Protein AF-A0A9N9R0J2-F1 (afdb_monomer_lite)

Organism: NCBI:txid40085

Sequence (162 aa):
MFSALSKFELSKWSQSVDTNTRREMLNSLTAAAQRWGFAPTEEYLLLVELLGVQMSTVCHATELCVLASMCARACVSATLPPAVLRHIVRAAEKCAAEVPFDQLGHLLRELGIIWWEARTKATESDIERYDAYAPHTAGLLLTLHRAFVEAAFSLSYTPEKG

Secondary structure (DSSP, 8-state):
------HHHHHHHHHHS-HHHHHHHHHHHHHHHHTT-SS--HHHHHHHHHHHHHHHHH--HHHHHHHHHHHHHHHHTT-S-HHHHHHHHHHHHHHGGGS-HHHHHHHHHHHHHHHHHHHHT--HHHHHHHHHHHHHHHHHHHHHHHHHHHHHHHHHT-----

Structure (mmCIF, N/CA/C/O backbone):
data_AF-A0A9N9R0J2-F1
#
_entry.id   AF-A0A9N9R0J2-F1
#
loop_
_atom_site.group_PDB
_atom_site.id
_atom_site.type_symbol
_atom_site.label_atom_id
_atom_site.label_alt_id
_atom_site.label_comp_id
_atom_site.label_asym_id
_atom_site.label_entity_id
_atom_site.label_seq_id
_atom_site.pdbx_PDB_ins_code
_atom_site.Cartn_x
_atom_site.Cartn_y
_atom_site.Cartn_z
_atom_site.occupancy
_atom_site.B_iso_or_equiv
_atom_site.auth_seq_id
_atom_site.auth_comp_id
_atom_site.auth_asym_id
_atom_site.auth_atom_id
_atom_site.pdbx_PDB_model_num
ATOM 1 N N . MET A 1 1 ? 20.126 16.297 3.169 1.00 32.03 1 MET A N 1
ATOM 2 C CA . MET A 1 1 ? 20.512 15.532 4.371 1.00 32.03 1 MET A CA 1
ATOM 3 C C . MET A 1 1 ? 19.227 14.957 4.959 1.00 32.03 1 MET A C 1
ATOM 5 O O . MET A 1 1 ? 18.455 15.709 5.533 1.00 32.03 1 MET A O 1
ATOM 9 N N . PHE A 1 2 ? 18.914 13.684 4.689 1.00 41.72 2 PHE A N 1
ATOM 10 C CA . PHE A 1 2 ? 17.758 13.010 5.296 1.00 41.72 2 PHE A CA 1
ATOM 11 C C . PHE A 1 2 ? 18.168 12.590 6.710 1.00 41.72 2 PHE A C 1
ATOM 13 O O . PHE A 1 2 ? 18.917 11.631 6.871 1.00 41.72 2 PHE A O 1
ATOM 20 N N . SER A 1 3 ? 17.734 13.336 7.726 1.00 45.69 3 SER A N 1
ATOM 21 C CA . SER A 1 3 ? 17.770 12.842 9.102 1.00 45.69 3 SER A CA 1
ATOM 22 C C . SER A 1 3 ? 16.664 11.798 9.211 1.00 45.69 3 SER A C 1
ATOM 24 O O . SER A 1 3 ? 15.483 12.142 9.271 1.00 45.69 3 SER A O 1
ATOM 26 N N . ALA A 1 4 ? 17.023 10.519 9.104 1.00 56.56 4 ALA A N 1
ATOM 27 C CA . ALA A 1 4 ? 16.079 9.447 9.363 1.00 56.56 4 ALA A CA 1
ATOM 28 C C . ALA A 1 4 ? 15.783 9.472 10.863 1.00 56.56 4 ALA A C 1
ATOM 30 O O . ALA A 1 4 ? 16.572 8.958 11.653 1.00 56.56 4 ALA A O 1
ATOM 31 N N . LEU A 1 5 ? 14.659 10.086 11.247 1.00 61.81 5 LEU A N 1
ATOM 32 C CA . LEU A 1 5 ? 14.078 9.845 12.562 1.00 61.81 5 LEU A CA 1
ATOM 33 C C . LEU A 1 5 ? 14.060 8.333 12.761 1.00 61.81 5 LEU A C 1
ATOM 35 O O . LEU A 1 5 ? 13.599 7.584 11.886 1.00 61.81 5 LEU A O 1
ATOM 39 N N . SER A 1 6 ? 14.609 7.883 13.883 1.00 77.56 6 SER A N 1
ATOM 40 C CA . SER A 1 6 ? 14.563 6.471 14.232 1.00 77.56 6 SER A CA 1
ATOM 41 C C . SER A 1 6 ? 13.104 6.003 14.199 1.00 77.56 6 SER A C 1
ATOM 43 O O . SER A 1 6 ? 12.179 6.782 14.443 1.00 77.56 6 SER A O 1
ATOM 45 N N . LYS A 1 7 ? 12.867 4.714 13.927 1.00 78.50 7 LYS A N 1
ATOM 46 C CA . LYS A 1 7 ? 11.508 4.141 13.934 1.00 78.50 7 LYS A CA 1
ATOM 47 C C . LYS A 1 7 ? 10.715 4.544 15.191 1.00 78.50 7 LYS A C 1
ATOM 49 O O . LYS A 1 7 ? 9.517 4.790 15.113 1.00 78.50 7 LYS A O 1
ATOM 54 N N . PHE A 1 8 ? 11.390 4.645 16.338 1.00 81.88 8 PHE A N 1
ATOM 55 C CA . PHE A 1 8 ? 10.794 5.060 17.607 1.00 81.88 8 PHE A CA 1
ATOM 56 C C . PHE A 1 8 ? 10.342 6.521 17.613 1.00 81.88 8 PHE A C 1
ATOM 58 O O . PHE A 1 8 ? 9.225 6.810 18.042 1.00 81.88 8 PHE A O 1
ATOM 65 N N . GLU A 1 9 ? 11.177 7.437 17.131 1.00 86.69 9 GLU A N 1
ATOM 66 C CA . GLU A 1 9 ? 10.822 8.855 17.031 1.00 86.69 9 GLU A CA 1
ATOM 67 C C . GLU A 1 9 ? 9.696 9.068 16.026 1.00 86.69 9 GLU A C 1
ATOM 69 O O . GLU A 1 9 ? 8.743 9.782 16.323 1.00 86.69 9 GLU A O 1
ATOM 74 N N . LEU A 1 10 ? 9.752 8.385 14.881 1.00 89.81 10 LEU A N 1
ATOM 75 C CA . LEU A 1 10 ? 8.718 8.490 13.859 1.00 89.81 10 LEU A CA 1
ATOM 76 C C . LEU A 1 10 ? 7.381 7.903 14.330 1.00 89.81 10 LEU A C 1
ATOM 78 O O . LEU A 1 10 ? 6.326 8.462 14.040 1.00 89.81 10 LEU A O 1
ATOM 82 N N . SER A 1 11 ? 7.416 6.817 15.107 1.00 90.00 11 SER A N 1
ATOM 83 C CA . SER A 1 11 ? 6.220 6.257 15.741 1.00 90.00 11 SER A CA 1
ATOM 84 C C . SER A 1 11 ? 5.588 7.262 16.702 1.00 90.00 11 SER A C 1
ATOM 86 O O . SER A 1 11 ? 4.393 7.532 16.584 1.00 90.00 11 SER A O 1
ATOM 88 N N . LYS A 1 12 ? 6.380 7.852 17.612 1.00 91.19 12 LYS A N 1
ATOM 89 C CA . LYS A 1 12 ? 5.901 8.884 18.549 1.00 91.19 12 LYS A CA 1
ATOM 90 C C . LYS A 1 12 ? 5.349 10.098 17.807 1.00 91.19 12 LYS A C 1
ATOM 92 O O . LYS A 1 12 ? 4.260 10.567 18.120 1.00 91.19 12 LYS A O 1
ATOM 97 N N . TRP A 1 13 ? 6.069 10.561 16.787 1.00 93.88 13 TRP A N 1
ATOM 98 C CA . TRP A 1 13 ? 5.641 11.667 15.942 1.00 93.88 13 TRP A CA 1
ATOM 99 C C . TRP A 1 1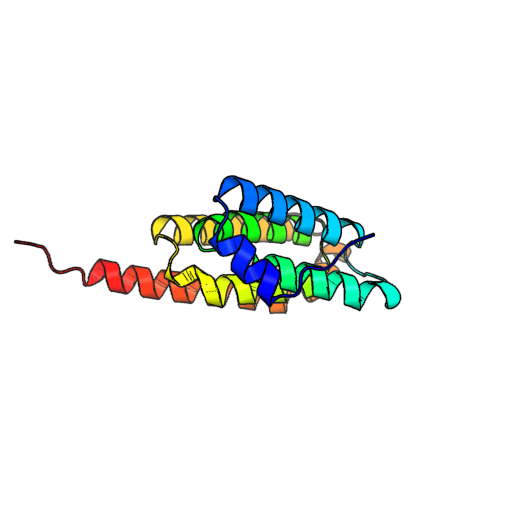3 ? 4.291 11.370 15.280 1.00 93.88 13 TRP A C 1
ATOM 101 O O . TRP A 1 13 ? 3.366 12.164 15.419 1.00 93.88 13 TRP A O 1
ATOM 111 N N . SER A 1 14 ? 4.132 10.193 14.662 1.00 93.38 14 SER A N 1
ATOM 112 C CA . SER A 1 14 ? 2.895 9.813 13.960 1.00 93.38 14 SER A CA 1
ATOM 113 C C . SER A 1 14 ? 1.661 9.791 14.870 1.00 93.38 14 SER A C 1
ATOM 115 O O . SER A 1 14 ? 0.560 10.088 14.414 1.00 93.38 14 SER A O 1
ATOM 117 N N . GLN A 1 15 ? 1.847 9.469 16.154 1.00 93.38 15 GLN A N 1
ATOM 118 C CA . GLN A 1 15 ? 0.787 9.472 17.166 1.00 93.38 15 GLN A CA 1
ATOM 119 C C . GLN A 1 15 ? 0.425 10.888 17.633 1.00 93.38 15 GLN A C 1
ATOM 121 O O . GLN A 1 15 ? -0.680 11.104 18.116 1.00 93.38 15 GLN A O 1
ATOM 126 N N . SER A 1 16 ? 1.352 11.841 17.509 1.00 94.31 16 SER A N 1
ATOM 127 C CA . SER A 1 16 ? 1.183 13.220 17.985 1.00 94.31 16 SER A CA 1
ATOM 128 C C . SER A 1 16 ? 0.627 14.192 16.941 1.00 94.31 16 SER A C 1
ATOM 130 O O . SER A 1 16 ? 0.191 15.281 17.304 1.00 94.31 16 SER A O 1
ATOM 132 N N . VAL A 1 17 ? 0.659 13.825 15.657 1.00 95.19 17 VAL A N 1
ATOM 133 C CA . VAL A 1 17 ? 0.204 14.674 14.546 1.00 95.19 17 VAL A CA 1
ATOM 134 C C . VAL A 1 17 ? -1.173 14.258 14.033 1.00 95.19 17 VAL A C 1
ATOM 136 O O . VAL A 1 17 ? -1.646 13.150 14.289 1.00 95.19 17 VAL A O 1
ATOM 139 N N . ASP A 1 18 ? -1.826 15.147 13.292 1.00 95.56 18 ASP A N 1
ATOM 140 C CA . ASP A 1 18 ? -3.136 14.897 12.703 1.00 95.56 18 ASP A CA 1
ATOM 141 C C . ASP A 1 18 ? -3.061 14.062 11.408 1.00 95.56 18 ASP A C 1
ATOM 143 O O . ASP A 1 18 ? -2.000 13.827 10.820 1.00 95.56 18 ASP A O 1
ATOM 147 N N . THR A 1 19 ? -4.230 13.613 10.950 1.00 93.94 19 THR A N 1
ATOM 148 C CA . THR A 1 19 ? -4.395 12.795 9.739 1.00 93.94 19 THR A CA 1
ATOM 149 C C . THR A 1 19 ? -3.844 13.471 8.483 1.00 93.94 19 THR A C 1
ATOM 151 O O . THR A 1 19 ? -3.256 12.791 7.640 1.00 93.94 19 THR A O 1
ATOM 154 N N . ASN A 1 20 ? -3.992 14.794 8.343 1.00 95.38 20 ASN A N 1
ATOM 155 C CA . ASN A 1 20 ? -3.505 15.495 7.153 1.00 95.38 20 ASN A CA 1
ATOM 156 C C . ASN A 1 20 ? -1.975 15.493 7.107 1.00 95.38 20 ASN A C 1
ATOM 158 O O . ASN A 1 20 ? -1.404 15.092 6.092 1.00 95.38 20 ASN A O 1
ATOM 162 N N . THR A 1 21 ? -1.317 15.810 8.226 1.00 95.00 21 THR A N 1
ATOM 163 C CA . THR A 1 21 ? 0.150 15.779 8.318 1.00 95.00 21 THR A CA 1
ATOM 164 C C . THR A 1 21 ? 0.706 14.374 8.057 1.00 95.00 21 THR A C 1
ATOM 166 O O . THR A 1 21 ? 1.698 14.212 7.339 1.00 95.00 21 THR A O 1
ATOM 169 N N . ARG A 1 22 ? 0.058 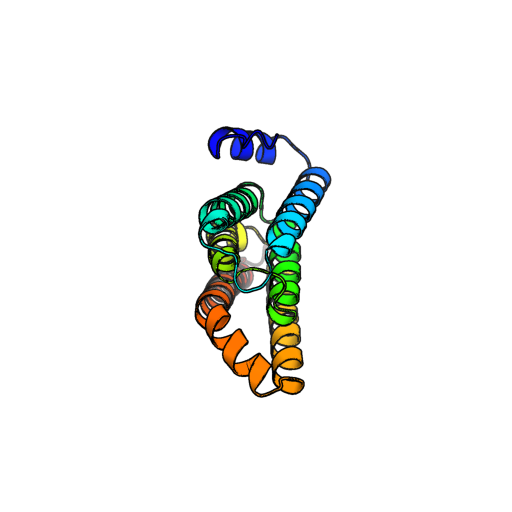13.318 8.578 1.00 95.75 22 ARG A N 1
ATOM 170 C CA . ARG A 1 22 ? 0.462 11.932 8.264 1.00 95.75 22 ARG A CA 1
ATOM 171 C C . ARG A 1 22 ? 0.328 11.616 6.780 1.00 95.75 22 ARG A C 1
ATOM 173 O O . ARG A 1 22 ? 1.225 10.998 6.207 1.00 95.75 22 ARG A O 1
ATOM 180 N N . ARG A 1 23 ? -0.766 12.044 6.148 1.00 95.44 23 ARG A N 1
ATOM 181 C CA . ARG A 1 23 ? -1.005 11.818 4.717 1.00 95.44 23 ARG A CA 1
ATOM 182 C C . ARG A 1 23 ? 0.040 12.525 3.854 1.00 95.44 23 ARG A C 1
ATOM 184 O O . ARG A 1 23 ? 0.564 11.913 2.928 1.00 95.44 23 ARG A O 1
ATOM 191 N N . GLU A 1 24 ? 0.398 13.763 4.178 1.00 95.44 24 GLU A N 1
ATOM 192 C CA . GLU A 1 24 ? 1.467 14.498 3.486 1.00 95.44 24 GLU A CA 1
ATOM 193 C C . GLU A 1 24 ? 2.829 13.802 3.612 1.00 95.44 24 GLU A C 1
ATOM 195 O O . GLU A 1 24 ? 3.567 13.676 2.627 1.00 95.44 24 GLU A O 1
ATOM 200 N N . MET A 1 25 ? 3.142 13.275 4.799 1.00 95.56 25 MET A N 1
ATOM 201 C CA . MET A 1 25 ? 4.352 12.483 5.018 1.00 95.56 25 MET A CA 1
ATOM 202 C C . MET A 1 25 ? 4.341 11.194 4.188 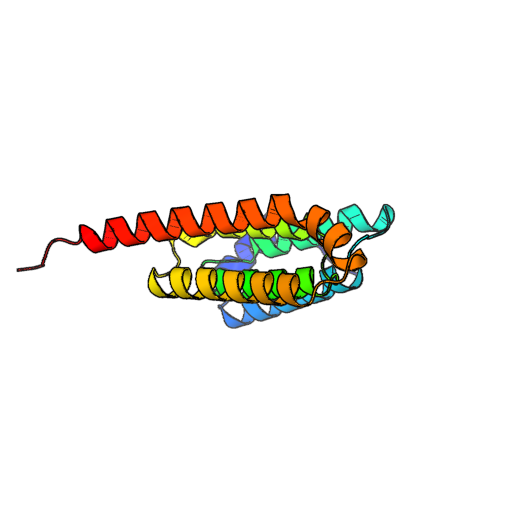1.00 95.56 25 MET A C 1
ATOM 204 O O . MET A 1 25 ? 5.319 10.899 3.504 1.00 95.56 25 MET A O 1
ATOM 208 N N . LEU A 1 26 ? 3.236 10.443 4.184 1.00 96.75 26 LEU A N 1
ATOM 209 C CA . LEU A 1 26 ? 3.104 9.224 3.377 1.00 96.75 26 LEU A CA 1
ATOM 210 C C . LEU A 1 26 ? 3.214 9.507 1.875 1.00 96.75 26 LEU A C 1
ATOM 212 O O . LEU A 1 26 ? 3.872 8.746 1.162 1.00 96.75 26 LEU A O 1
ATOM 216 N N . ASN A 1 27 ? 2.639 10.612 1.399 1.00 95.88 27 ASN A N 1
ATOM 217 C CA . ASN A 1 27 ? 2.789 11.056 0.013 1.00 95.88 27 ASN A CA 1
ATOM 218 C C . ASN A 1 27 ? 4.258 11.353 -0.312 1.00 95.88 27 ASN A C 1
ATOM 220 O O . ASN A 1 27 ? 4.765 10.905 -1.339 1.00 95.88 27 ASN A O 1
ATOM 224 N N . SER A 1 28 ? 4.962 12.043 0.588 1.00 95.94 28 SER A N 1
ATOM 225 C CA . SER A 1 28 ? 6.383 12.374 0.421 1.00 95.94 28 SER A CA 1
ATOM 226 C C . SER A 1 28 ? 7.270 11.126 0.407 1.00 95.94 28 SER A C 1
ATOM 228 O O . SER A 1 28 ? 8.151 11.002 -0.444 1.00 95.94 28 SER A O 1
ATOM 230 N N . LEU A 1 29 ? 7.015 10.173 1.309 1.00 95.50 29 LEU A N 1
ATOM 231 C CA . LEU A 1 29 ? 7.728 8.894 1.364 1.00 95.50 29 LEU A CA 1
ATOM 232 C C . LEU A 1 29 ? 7.464 8.046 0.115 1.00 95.50 29 LEU A C 1
ATOM 234 O O . LEU A 1 29 ? 8.398 7.482 -0.453 1.00 95.50 29 LEU A O 1
ATOM 238 N N . THR A 1 30 ? 6.214 8.005 -0.351 1.00 95.38 30 THR A N 1
ATOM 239 C CA . THR A 1 30 ? 5.842 7.278 -1.572 1.00 95.38 30 THR A CA 1
ATOM 240 C C . THR A 1 30 ? 6.509 7.892 -2.794 1.00 95.38 30 THR A C 1
ATOM 242 O O . THR A 1 30 ? 7.122 7.170 -3.577 1.00 95.38 30 THR A O 1
ATOM 245 N N . ALA A 1 31 ? 6.465 9.218 -2.931 1.00 94.94 31 ALA A N 1
ATOM 246 C CA . ALA A 1 31 ? 7.139 9.924 -4.015 1.00 94.94 31 ALA A CA 1
ATOM 247 C C . ALA A 1 31 ? 8.657 9.683 -3.986 1.00 94.94 31 ALA A C 1
ATOM 249 O O . ALA A 1 31 ? 9.268 9.449 -5.026 1.00 94.94 31 ALA A O 1
ATOM 250 N N . ALA A 1 32 ? 9.274 9.674 -2.799 1.00 94.44 32 ALA A N 1
ATOM 251 C CA . ALA A 1 32 ? 10.690 9.351 -2.650 1.00 94.44 32 ALA A CA 1
ATOM 252 C C . ALA A 1 32 ? 11.006 7.904 -3.062 1.00 94.44 32 ALA A C 1
ATOM 254 O O . ALA A 1 32 ? 12.015 7.679 -3.728 1.00 94.44 32 ALA A O 1
ATOM 255 N N . ALA A 1 33 ? 10.147 6.941 -2.714 1.00 94.00 33 ALA A N 1
ATOM 256 C CA . ALA A 1 33 ? 10.306 5.546 -3.119 1.00 94.00 33 ALA A CA 1
ATOM 257 C C . ALA A 1 33 ? 10.139 5.371 -4.636 1.00 94.00 33 ALA A C 1
ATOM 259 O O . ALA A 1 33 ? 10.884 4.612 -5.254 1.00 94.00 33 ALA A O 1
ATOM 260 N N . GLN A 1 34 ? 9.219 6.123 -5.246 1.00 94.31 34 GLN A N 1
ATOM 261 C CA . GLN A 1 34 ? 8.949 6.064 -6.682 1.00 94.31 34 GLN A CA 1
ATOM 262 C C . GLN A 1 34 ? 10.106 6.560 -7.557 1.00 94.31 34 GLN A C 1
ATOM 264 O O . GLN A 1 34 ? 10.213 6.177 -8.720 1.00 94.31 34 GLN A O 1
ATOM 269 N N . ARG A 1 35 ? 11.017 7.375 -7.007 1.00 92.56 35 ARG A N 1
ATOM 270 C CA . ARG A 1 35 ? 12.219 7.837 -7.725 1.00 92.56 35 ARG A CA 1
ATOM 271 C C . ARG A 1 35 ? 13.148 6.700 -8.145 1.00 92.56 35 ARG A C 1
ATOM 273 O O . ARG A 1 35 ? 13.980 6.908 -9.023 1.00 92.56 35 ARG A O 1
ATOM 280 N N . TRP A 1 36 ? 13.019 5.536 -7.516 1.00 90.12 36 TRP A N 1
ATOM 281 C CA . TRP A 1 36 ? 13.874 4.377 -7.759 1.00 90.12 36 TRP A CA 1
ATOM 282 C C . TRP A 1 36 ? 13.254 3.353 -8.720 1.00 90.12 36 TRP A C 1
ATOM 284 O O . TRP A 1 36 ? 13.947 2.426 -9.132 1.00 90.12 36 TRP A O 1
ATOM 294 N N . GLY A 1 37 ? 11.986 3.531 -9.113 1.00 89.00 37 GLY A N 1
ATOM 295 C CA . GLY A 1 37 ? 11.312 2.680 -10.096 1.00 89.00 37 GLY A CA 1
ATOM 296 C C . GLY A 1 37 ? 11.155 1.219 -9.661 1.00 89.00 37 GLY A C 1
ATOM 297 O O . GLY A 1 37 ? 11.150 0.896 -8.477 1.00 89.00 37 GLY A O 1
ATOM 298 N N . PHE A 1 38 ? 11.017 0.321 -10.636 1.00 90.25 38 PHE A N 1
ATOM 299 C CA . PHE A 1 38 ? 10.836 -1.118 -10.412 1.00 90.25 38 PHE A CA 1
ATOM 300 C C . PHE A 1 38 ? 12.069 -1.808 -9.802 1.00 90.25 38 PHE A C 1
ATOM 302 O O . PHE A 1 38 ? 11.937 -2.585 -8.857 1.00 90.25 38 PHE A O 1
ATOM 309 N N . ALA A 1 39 ? 13.262 -1.523 -10.332 1.00 90.19 39 ALA A N 1
ATOM 310 C CA . ALA A 1 39 ? 14.506 -2.214 -9.991 1.00 90.19 39 ALA A CA 1
ATOM 311 C C . ALA A 1 39 ? 15.592 -1.211 -9.548 1.00 90.19 39 ALA A C 1
ATOM 313 O O . ALA A 1 39 ? 16.391 -0.769 -10.377 1.00 90.19 39 ALA A O 1
ATOM 314 N N . PRO A 1 40 ? 15.623 -0.831 -8.255 1.00 90.38 40 PRO A N 1
ATOM 315 C CA . PRO A 1 40 ? 16.696 -0.008 -7.707 1.00 90.38 40 PRO A CA 1
ATOM 316 C C . PRO A 1 40 ? 18.056 -0.703 -7.841 1.00 90.38 40 PRO A C 1
ATOM 318 O O . PRO A 1 40 ? 18.146 -1.925 -7.721 1.00 90.38 40 PRO A O 1
ATOM 321 N N . THR A 1 41 ? 19.129 0.077 -8.001 1.00 92.00 41 THR A N 1
ATOM 322 C CA . THR A 1 41 ? 20.497 -0.446 -7.872 1.00 92.00 41 THR A CA 1
ATOM 323 C C . THR A 1 41 ? 20.786 -0.852 -6.422 1.00 92.00 41 THR A C 1
ATOM 325 O O . THR A 1 41 ? 20.155 -0.350 -5.487 1.00 92.00 41 THR A O 1
ATOM 328 N N . GLU A 1 42 ? 21.755 -1.751 -6.222 1.00 89.56 42 GLU A N 1
ATOM 329 C CA . GLU A 1 42 ? 22.088 -2.310 -4.901 1.00 89.56 42 GLU A CA 1
ATOM 330 C C . GLU A 1 42 ? 22.367 -1.237 -3.839 1.00 89.56 42 GLU A C 1
ATOM 332 O O . GLU A 1 42 ? 21.910 -1.348 -2.700 1.00 89.56 42 GLU A O 1
ATOM 337 N N . GLU A 1 43 ? 23.030 -0.149 -4.238 1.00 88.88 43 GLU A N 1
ATOM 338 C CA . GLU A 1 43 ? 23.358 0.997 -3.381 1.00 88.88 43 GLU A CA 1
ATOM 339 C C . GLU A 1 43 ? 22.119 1.666 -2.760 1.00 88.88 43 GLU A C 1
ATOM 341 O O . GLU A 1 43 ? 22.194 2.229 -1.665 1.00 88.88 43 GLU A O 1
ATOM 346 N N . TYR A 1 44 ? 20.959 1.583 -3.422 1.00 89.19 44 TYR A N 1
ATOM 347 C CA . TYR A 1 44 ? 19.718 2.220 -2.976 1.00 89.19 44 TYR A CA 1
ATOM 348 C C . TYR A 1 44 ? 18.734 1.256 -2.309 1.00 89.19 44 TYR A C 1
ATOM 350 O O . TYR A 1 44 ? 17.712 1.709 -1.785 1.00 89.19 44 TYR A O 1
ATOM 358 N N . LEU A 1 45 ? 19.032 -0.047 -2.247 1.00 90.75 45 LEU A N 1
ATOM 359 C CA . LEU A 1 45 ? 18.143 -1.034 -1.618 1.00 90.75 45 LEU A CA 1
ATOM 360 C C . LEU A 1 45 ? 17.900 -0.731 -0.137 1.00 90.75 45 LEU A C 1
ATOM 362 O O . LEU A 1 45 ? 16.764 -0.812 0.330 1.00 90.75 45 LEU A O 1
ATOM 366 N N . LEU A 1 46 ? 18.942 -0.318 0.593 1.00 91.56 46 LEU A N 1
ATOM 367 C CA . LEU A 1 46 ? 18.807 0.078 1.997 1.00 91.56 46 LEU A CA 1
ATOM 368 C C . LEU A 1 46 ? 17.910 1.314 2.153 1.00 91.56 46 LEU A C 1
ATOM 370 O O . LEU A 1 46 ? 17.105 1.384 3.078 1.00 91.56 46 LEU A O 1
ATOM 374 N N . LEU A 1 47 ? 18.020 2.284 1.244 1.00 91.62 47 LEU A N 1
ATOM 375 C CA . LEU A 1 47 ? 17.202 3.493 1.287 1.00 91.62 47 LEU A CA 1
ATOM 376 C C . LEU A 1 47 ? 15.729 3.180 0.999 1.00 91.62 47 LEU A C 1
ATOM 378 O O . LEU A 1 47 ? 14.855 3.648 1.724 1.00 91.62 47 LEU A O 1
ATOM 382 N N . VAL A 1 48 ? 15.457 2.366 -0.023 1.00 93.44 48 VAL A N 1
ATOM 383 C CA . VAL A 1 48 ? 14.103 1.880 -0.338 1.00 93.44 48 VAL A CA 1
ATOM 384 C C . VAL A 1 48 ? 13.514 1.128 0.851 1.00 93.44 48 VAL A C 1
ATOM 386 O O . VAL A 1 48 ? 12.343 1.316 1.186 1.00 93.44 48 VAL A O 1
ATOM 389 N N . GLU A 1 49 ? 14.332 0.328 1.532 1.00 93.50 49 GLU A N 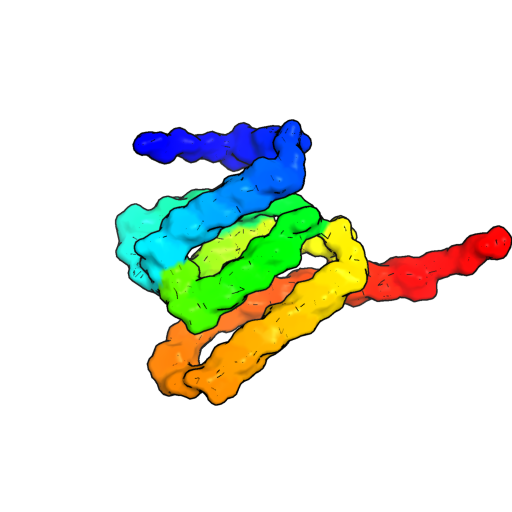1
ATOM 390 C CA . GLU A 1 49 ? 13.899 -0.381 2.725 1.00 93.50 49 GLU A CA 1
ATOM 391 C C . GLU A 1 49 ? 13.523 0.564 3.864 1.00 93.50 49 GLU A C 1
ATOM 393 O O . GLU A 1 49 ? 12.466 0.402 4.478 1.00 93.50 49 GLU A O 1
ATOM 398 N N . LEU A 1 50 ? 14.358 1.568 4.129 1.00 93.25 50 LEU A N 1
ATOM 399 C CA . LEU A 1 50 ? 14.087 2.578 5.147 1.00 93.25 50 LEU A CA 1
ATOM 400 C C . LEU A 1 50 ? 12.802 3.350 4.840 1.00 93.25 50 LEU A C 1
ATOM 402 O O . LEU A 1 50 ? 11.980 3.521 5.738 1.00 93.25 50 LEU A O 1
ATOM 406 N N . LEU A 1 51 ? 12.590 3.746 3.582 1.00 94.50 51 LEU A N 1
ATOM 407 C CA . LEU A 1 51 ? 11.354 4.404 3.154 1.00 94.50 51 LEU A CA 1
ATOM 408 C C . LEU A 1 51 ? 10.135 3.519 3.431 1.00 94.50 51 LEU A C 1
ATOM 410 O O . LEU A 1 51 ? 9.169 3.981 4.033 1.00 94.50 51 LEU A O 1
ATOM 414 N N . GLY A 1 52 ? 10.202 2.233 3.085 1.00 95.12 52 GLY A N 1
ATOM 415 C CA . GLY A 1 52 ? 9.131 1.284 3.378 1.00 95.12 52 GLY A CA 1
ATOM 416 C C . GLY A 1 52 ? 8.847 1.141 4.879 1.00 95.12 52 GLY A C 1
ATOM 417 O O . GLY A 1 52 ? 7.691 1.226 5.303 1.00 95.12 52 GLY A O 1
ATOM 418 N N . VAL A 1 53 ? 9.886 1.015 5.712 1.00 95.12 53 VAL A N 1
ATOM 419 C CA . VAL A 1 53 ? 9.738 0.972 7.180 1.00 95.12 53 VAL A CA 1
ATOM 420 C C . VAL A 1 53 ? 9.066 2.241 7.705 1.00 95.12 53 VAL A C 1
ATOM 422 O O . VAL A 1 53 ? 8.192 2.164 8.574 1.00 95.12 53 VAL A O 1
ATOM 425 N N . GLN A 1 54 ? 9.444 3.405 7.181 1.00 94.94 54 GLN A N 1
ATOM 426 C CA . GLN A 1 54 ? 8.856 4.685 7.566 1.00 94.94 54 GLN A CA 1
ATOM 427 C C . GLN A 1 54 ? 7.387 4.775 7.143 1.00 94.94 54 GLN A C 1
ATOM 429 O O . GLN A 1 54 ? 6.556 5.163 7.961 1.00 94.94 54 GLN A O 1
ATOM 434 N N . MET A 1 55 ? 7.043 4.327 5.932 1.00 96.25 55 MET A N 1
ATOM 435 C CA . MET A 1 55 ? 5.655 4.269 5.456 1.00 96.25 55 MET A CA 1
ATOM 436 C C . MET A 1 55 ? 4.788 3.400 6.373 1.00 96.25 55 MET A C 1
ATOM 438 O O . MET A 1 55 ? 3.737 3.845 6.829 1.00 96.25 55 MET A O 1
ATOM 442 N N . SER A 1 56 ? 5.256 2.197 6.718 1.00 96.31 56 SER A N 1
ATOM 443 C CA . SER A 1 56 ? 4.552 1.305 7.652 1.00 96.31 56 SER A CA 1
ATOM 444 C C . SER A 1 56 ? 4.408 1.907 9.053 1.00 96.31 56 SER A C 1
ATOM 446 O O . SER A 1 56 ? 3.380 1.741 9.707 1.00 96.31 56 SER A O 1
ATOM 448 N N . THR A 1 57 ? 5.428 2.633 9.515 1.00 95.31 57 THR A N 1
ATOM 449 C CA . THR A 1 57 ? 5.429 3.254 10.846 1.00 95.31 57 THR A CA 1
ATOM 450 C C . THR A 1 57 ? 4.444 4.418 10.927 1.00 95.31 57 THR A C 1
ATOM 452 O O . THR A 1 57 ? 3.708 4.514 11.909 1.00 95.31 57 THR A O 1
ATOM 455 N N . VAL A 1 58 ? 4.414 5.273 9.899 1.00 95.56 58 VAL A N 1
ATOM 456 C CA . VAL A 1 58 ? 3.549 6.462 9.828 1.00 95.56 58 VAL A CA 1
ATOM 457 C C . VAL A 1 58 ? 2.097 6.101 9.535 1.00 95.56 58 VAL A C 1
ATOM 459 O O . VAL A 1 58 ? 1.216 6.859 9.916 1.00 95.56 58 VAL A O 1
ATOM 462 N N . CYS A 1 59 ? 1.826 4.974 8.879 1.00 97.12 59 CYS A N 1
ATOM 463 C CA . CYS A 1 59 ? 0.464 4.571 8.548 1.00 97.12 59 CYS A CA 1
ATOM 464 C C . CYS A 1 59 ? -0.356 4.217 9.803 1.00 97.12 59 CYS A C 1
ATOM 466 O O . CYS A 1 59 ? 0.066 3.398 10.634 1.00 97.12 59 CYS A O 1
ATOM 468 N N . HIS A 1 60 ? -1.553 4.804 9.896 1.00 96.75 60 HIS A N 1
ATOM 469 C CA . HIS A 1 60 ? -2.637 4.392 10.792 1.00 96.75 60 HIS A CA 1
ATOM 470 C C . HIS A 1 60 ? -3.861 3.962 9.971 1.00 96.75 60 HIS A C 1
ATOM 472 O O . HIS A 1 60 ? -3.854 4.016 8.737 1.00 96.75 60 HIS A O 1
ATOM 478 N N . ALA A 1 61 ? -4.922 3.521 10.652 1.00 96.62 61 ALA A N 1
ATOM 479 C CA . ALA A 1 61 ? -6.158 3.053 10.023 1.00 96.62 61 ALA A CA 1
ATOM 480 C C . ALA A 1 61 ? -6.757 4.079 9.044 1.00 96.62 61 ALA A C 1
ATOM 482 O O . ALA A 1 61 ? -7.169 3.724 7.941 1.00 96.62 61 ALA A O 1
ATOM 483 N N . THR A 1 62 ? -6.712 5.368 9.393 1.00 96.12 62 THR A N 1
ATOM 484 C CA . THR A 1 62 ? -7.252 6.471 8.581 1.00 96.12 62 THR A CA 1
ATOM 485 C C . THR A 1 62 ? -6.505 6.718 7.269 1.00 96.12 62 THR A C 1
ATOM 487 O O . THR A 1 62 ? -7.054 7.346 6.360 1.00 96.12 62 THR A O 1
ATOM 490 N N . GLU A 1 63 ? -5.259 6.252 7.141 1.00 96.94 63 GLU A N 1
ATOM 491 C CA . GLU A 1 63 ? -4.464 6.407 5.916 1.00 96.94 63 GLU A CA 1
ATOM 492 C C . GLU A 1 63 ? -4.311 5.106 5.121 1.00 96.94 63 GLU A C 1
ATOM 494 O O . GLU A 1 63 ? -3.963 5.173 3.940 1.00 96.94 63 GLU A O 1
ATOM 499 N N . LEU A 1 64 ? -4.598 3.943 5.724 1.00 97.69 64 LEU A N 1
ATOM 500 C CA . LEU A 1 64 ? -4.317 2.630 5.135 1.00 97.69 64 LEU A CA 1
ATOM 501 C C . LEU A 1 64 ? -4.922 2.467 3.738 1.00 97.69 64 LEU A C 1
ATOM 503 O O . LEU A 1 64 ? -4.212 2.070 2.814 1.00 97.69 64 LEU A O 1
ATOM 507 N N . CYS A 1 65 ? -6.205 2.798 3.570 1.00 97.38 65 CYS A N 1
ATOM 508 C CA . CYS A 1 65 ? -6.888 2.628 2.286 1.00 97.38 65 CYS A CA 1
ATOM 509 C C . CYS A 1 65 ? -6.235 3.465 1.182 1.00 97.38 65 CYS A C 1
ATOM 511 O O . CYS A 1 65 ? -5.909 2.953 0.116 1.00 97.38 65 CYS A O 1
ATOM 513 N N . VAL A 1 66 ? -5.969 4.742 1.467 1.00 96.44 66 VAL A N 1
ATOM 514 C CA . VAL A 1 66 ? -5.342 5.657 0.504 1.00 96.44 66 VAL A CA 1
ATOM 515 C C . VAL A 1 66 ? -3.934 5.184 0.146 1.00 96.44 66 VAL A C 1
ATOM 517 O O . VAL A 1 66 ? -3.573 5.158 -1.031 1.00 96.44 66 VAL A O 1
ATOM 520 N N . LEU A 1 67 ? -3.149 4.777 1.147 1.00 97.31 67 LEU A N 1
ATOM 521 C CA . LEU A 1 67 ? -1.788 4.291 0.946 1.00 97.31 67 LEU A CA 1
ATOM 522 C C . LEU A 1 67 ? -1.763 3.020 0.086 1.00 97.31 67 LEU A C 1
ATOM 524 O O . LEU A 1 67 ? -1.004 2.949 -0.880 1.00 97.31 67 LEU A O 1
ATOM 528 N N . ALA A 1 68 ? -2.611 2.039 0.402 1.00 97.69 68 ALA A N 1
ATOM 529 C CA . ALA A 1 68 ? -2.693 0.780 -0.331 1.00 97.69 68 ALA A CA 1
ATOM 530 C C . ALA A 1 68 ? -3.105 0.995 -1.796 1.00 97.69 68 ALA A C 1
ATOM 532 O O . ALA A 1 68 ? -2.438 0.473 -2.694 1.00 97.69 68 ALA A O 1
ATOM 533 N N . SER A 1 69 ? -4.134 1.810 -2.054 1.00 97.38 69 SER A N 1
ATOM 534 C CA . SER A 1 69 ? -4.575 2.132 -3.418 1.00 97.38 69 SER A CA 1
ATOM 535 C C . SER A 1 69 ? -3.501 2.879 -4.212 1.00 97.38 69 SER A C 1
ATOM 537 O O . SER A 1 69 ? -3.235 2.545 -5.369 1.00 97.38 69 SER A O 1
ATOM 539 N N . MET A 1 70 ? -2.830 3.857 -3.596 1.00 96.56 70 MET A N 1
ATOM 540 C CA . MET A 1 70 ? -1.733 4.594 -4.230 1.00 96.56 70 MET A CA 1
ATOM 541 C C . MET A 1 70 ? -0.558 3.673 -4.586 1.00 96.56 70 MET A C 1
ATOM 543 O O . MET A 1 70 ? -0.061 3.721 -5.714 1.00 96.56 70 MET A O 1
ATOM 547 N N . CYS A 1 71 ? -0.132 2.810 -3.660 1.00 96.50 71 CYS A N 1
ATOM 548 C CA . CYS A 1 71 ? 0.949 1.860 -3.912 1.00 96.50 71 CYS A CA 1
ATOM 549 C C . CYS A 1 71 ? 0.572 0.841 -4.992 1.00 96.50 71 CYS A C 1
ATOM 551 O O . CYS A 1 71 ? 1.391 0.576 -5.867 1.00 96.50 71 CYS A O 1
ATOM 553 N N . ALA A 1 72 ? -0.664 0.331 -5.002 1.00 96.38 72 ALA A N 1
ATOM 554 C CA . ALA A 1 72 ? -1.128 -0.585 -6.043 1.00 96.38 72 ALA A CA 1
ATOM 555 C C . ALA A 1 72 ? -1.072 0.055 -7.440 1.00 96.38 72 ALA A C 1
ATOM 557 O O . ALA A 1 72 ? -0.552 -0.553 -8.375 1.00 96.38 72 ALA A O 1
ATOM 558 N N . ARG A 1 73 ? -1.519 1.312 -7.581 1.00 96.00 73 ARG A N 1
ATOM 559 C CA . ARG A 1 73 ? -1.400 2.060 -8.848 1.00 96.00 73 ARG A CA 1
ATOM 560 C C . ARG A 1 73 ? 0.059 2.252 -9.262 1.00 96.00 73 ARG A C 1
ATOM 562 O O . ARG A 1 73 ? 0.391 2.095 -10.432 1.00 96.00 73 ARG A O 1
ATOM 569 N N . ALA A 1 74 ? 0.937 2.555 -8.309 1.00 95.06 74 ALA A N 1
ATOM 570 C CA . ALA A 1 74 ? 2.364 2.709 -8.574 1.00 95.06 74 ALA A CA 1
ATOM 571 C C . ALA A 1 74 ? 3.034 1.392 -9.014 1.00 95.06 74 ALA A C 1
ATOM 573 O O . ALA A 1 74 ? 3.910 1.408 -9.877 1.00 95.06 74 ALA A O 1
ATOM 574 N N . CYS A 1 75 ? 2.597 0.251 -8.475 1.00 94.12 75 CYS A N 1
ATOM 575 C CA . CYS A 1 75 ? 3.045 -1.071 -8.916 1.00 94.12 75 CYS A CA 1
ATOM 576 C C . CYS A 1 75 ? 2.596 -1.383 -10.344 1.00 94.12 75 CYS A C 1
ATOM 578 O O . CYS A 1 75 ? 3.410 -1.825 -11.149 1.00 94.12 75 CYS A O 1
ATOM 580 N N . VAL A 1 76 ? 1.335 -1.095 -10.684 1.00 93.50 76 VAL A N 1
ATOM 581 C CA . VAL A 1 76 ? 0.823 -1.271 -12.055 1.00 93.50 76 VAL A CA 1
ATOM 582 C C . VAL A 1 76 ? 1.621 -0.439 -13.062 1.00 93.50 76 VAL A C 1
ATOM 584 O O . VAL A 1 76 ? 1.914 -0.924 -14.153 1.00 93.50 76 VAL A O 1
ATOM 587 N N . SER A 1 77 ? 2.030 0.771 -12.678 1.00 92.69 77 SER A N 1
ATOM 588 C CA . SER A 1 77 ? 2.881 1.649 -13.493 1.00 92.69 77 SER A CA 1
ATOM 589 C C . SER A 1 77 ? 4.382 1.335 -13.404 1.00 92.69 77 SER A C 1
ATOM 591 O O . SER A 1 77 ? 5.183 2.080 -13.965 1.00 92.69 77 SER A O 1
ATOM 593 N N . ALA A 1 78 ? 4.784 0.279 -12.687 1.00 91.69 78 ALA A N 1
ATOM 594 C CA . ALA A 1 78 ? 6.180 -0.100 -12.445 1.00 91.69 78 ALA A CA 1
ATOM 595 C C . ALA A 1 78 ? 7.061 1.032 -11.867 1.00 91.69 78 ALA A C 1
ATOM 597 O O . ALA A 1 78 ? 8.278 1.058 -12.065 1.00 91.69 78 ALA A O 1
ATOM 598 N N . THR A 1 79 ? 6.459 1.980 -11.142 1.00 93.94 79 THR A N 1
ATOM 599 C CA . THR A 1 79 ? 7.178 3.110 -10.536 1.00 93.94 79 THR A CA 1
ATOM 600 C C . THR A 1 79 ? 7.581 2.849 -9.096 1.00 93.94 79 THR A C 1
ATOM 602 O O . THR A 1 79 ? 8.426 3.566 -8.582 1.00 93.94 79 THR A O 1
ATOM 605 N N . LEU A 1 80 ? 7.017 1.836 -8.435 1.00 94.62 80 LEU A N 1
ATOM 606 C CA . LEU A 1 80 ? 7.338 1.505 -7.048 1.00 94.62 80 LEU A CA 1
ATOM 607 C C . LEU A 1 80 ? 8.152 0.207 -6.957 1.00 94.62 80 LEU A C 1
ATOM 609 O O . LEU A 1 80 ? 7.714 -0.793 -7.526 1.00 94.62 80 LEU A O 1
ATOM 613 N N . PRO A 1 81 ? 9.254 0.153 -6.189 1.00 94.75 81 PRO A N 1
ATOM 614 C CA . PRO A 1 81 ? 9.988 -1.093 -6.001 1.00 94.75 81 PRO A CA 1
ATOM 615 C C . PRO A 1 81 ? 9.108 -2.170 -5.335 1.00 94.75 81 PRO A C 1
ATOM 617 O O . PRO A 1 81 ? 8.454 -1.866 -4.330 1.00 94.75 81 PRO A O 1
ATOM 620 N N . PRO A 1 82 ? 9.116 -3.437 -5.800 1.00 92.69 82 PRO A N 1
ATOM 621 C CA . PRO A 1 82 ? 8.311 -4.514 -5.210 1.00 92.69 82 PRO A CA 1
ATOM 622 C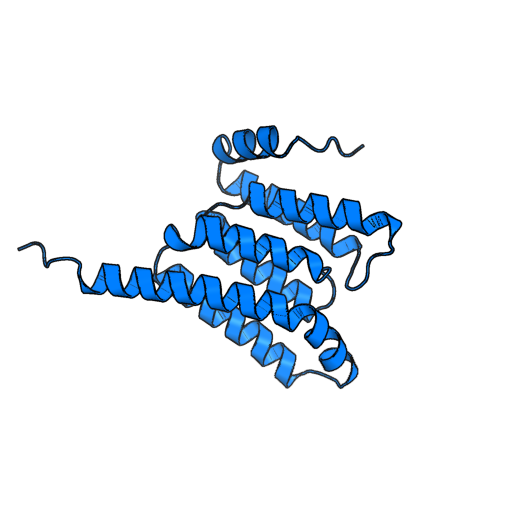 C . PRO A 1 82 ? 8.523 -4.688 -3.703 1.00 92.69 82 PRO A C 1
ATOM 624 O O . PRO A 1 82 ? 7.572 -4.925 -2.958 1.00 92.69 82 PRO A O 1
ATOM 627 N N . ALA A 1 83 ? 9.756 -4.476 -3.233 1.00 91.50 83 ALA A N 1
ATOM 628 C CA . ALA A 1 83 ? 10.107 -4.563 -1.821 1.00 91.50 83 ALA A CA 1
ATOM 629 C C . ALA A 1 83 ? 9.309 -3.594 -0.932 1.00 91.50 83 ALA A C 1
ATOM 631 O O . ALA A 1 83 ? 9.094 -3.900 0.238 1.00 91.50 83 ALA A O 1
ATOM 632 N N . VAL A 1 84 ? 8.821 -2.462 -1.455 1.00 94.50 84 VAL A N 1
ATOM 633 C CA . VAL A 1 84 ? 8.005 -1.520 -0.670 1.00 94.50 84 VAL A CA 1
ATOM 634 C C . VAL A 1 84 ? 6.664 -2.144 -0.279 1.00 94.50 84 VAL A C 1
ATOM 636 O O . VAL A 1 84 ? 6.193 -1.917 0.837 1.00 94.50 84 VAL A O 1
ATOM 639 N N . LEU A 1 85 ? 6.076 -2.996 -1.130 1.00 94.50 85 LEU A N 1
ATOM 640 C CA . LEU A 1 85 ? 4.775 -3.611 -0.850 1.00 94.50 85 LEU A CA 1
ATOM 641 C C . LEU A 1 85 ? 4.782 -4.458 0.422 1.00 94.50 85 LEU A C 1
ATOM 643 O O . LEU A 1 85 ? 3.781 -4.473 1.134 1.00 94.50 85 LEU A O 1
ATOM 647 N N . ARG A 1 86 ? 5.905 -5.094 0.778 1.00 95.19 86 ARG A N 1
ATOM 648 C CA . ARG A 1 86 ? 6.007 -5.859 2.034 1.00 95.19 86 ARG A CA 1
ATOM 649 C C . ARG A 1 86 ? 5.723 -5.001 3.268 1.00 95.19 86 ARG A C 1
ATOM 651 O O . ARG A 1 86 ? 5.219 -5.498 4.269 1.00 95.19 86 ARG A O 1
ATOM 658 N N . HIS A 1 87 ? 6.024 -3.707 3.202 1.00 96.69 87 HIS A N 1
ATOM 659 C CA . HIS A 1 87 ? 5.762 -2.771 4.293 1.00 96.69 87 HIS A CA 1
ATOM 660 C C . HIS A 1 87 ? 4.328 -2.266 4.295 1.00 96.69 87 HIS A C 1
ATOM 662 O O . HIS A 1 87 ? 3.794 -1.966 5.358 1.00 96.69 87 HIS A O 1
ATOM 668 N N . ILE A 1 88 ? 3.683 -2.243 3.131 1.00 97.31 88 ILE A N 1
ATOM 669 C CA . ILE A 1 88 ? 2.244 -1.986 3.031 1.00 97.31 88 ILE A CA 1
ATOM 670 C C . ILE A 1 88 ? 1.461 -3.162 3.618 1.00 97.31 88 ILE A C 1
ATOM 672 O O . ILE A 1 88 ? 0.511 -2.940 4.361 1.00 97.31 88 ILE A O 1
ATOM 676 N N . VAL A 1 89 ?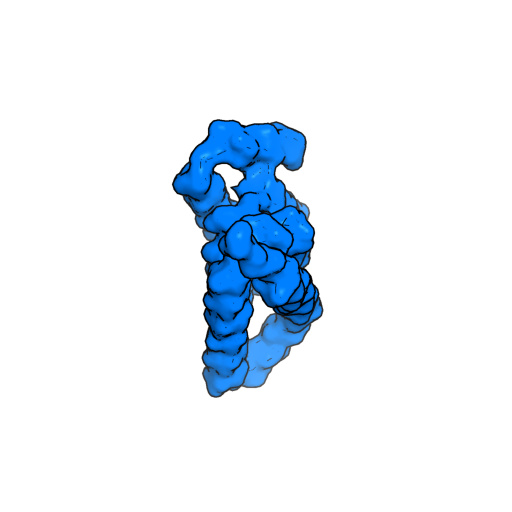 1.908 -4.403 3.386 1.00 97.56 89 VAL A N 1
ATOM 677 C CA . VAL A 1 89 ? 1.355 -5.589 4.064 1.00 97.56 89 VAL A CA 1
ATOM 678 C C . VAL A 1 89 ? 1.478 -5.443 5.582 1.00 97.56 89 VAL A C 1
ATOM 680 O O . VAL A 1 89 ? 0.479 -5.571 6.279 1.00 97.56 89 VAL A O 1
ATOM 683 N N . ARG A 1 90 ? 2.658 -5.070 6.096 1.00 96.56 90 ARG A N 1
ATOM 684 C CA . ARG A 1 90 ? 2.859 -4.812 7.537 1.00 96.56 90 ARG A CA 1
ATOM 685 C C . ARG A 1 90 ? 1.967 -3.691 8.079 1.00 96.56 90 ARG A C 1
ATOM 687 O O . ARG A 1 90 ? 1.485 -3.773 9.204 1.00 96.56 90 ARG A O 1
ATOM 694 N N . ALA A 1 91 ? 1.753 -2.630 7.300 1.00 97.19 91 ALA A N 1
ATOM 695 C CA . ALA A 1 91 ? 0.821 -1.566 7.666 1.00 97.19 91 ALA A CA 1
ATOM 696 C C . ALA A 1 91 ? -0.621 -2.093 7.751 1.00 97.19 91 ALA A C 1
ATOM 698 O O . ALA A 1 91 ? -1.333 -1.774 8.699 1.00 97.19 91 ALA A O 1
ATOM 699 N N . ALA A 1 92 ? -1.032 -2.941 6.804 1.00 97.94 92 ALA A N 1
ATOM 700 C CA . ALA A 1 92 ? -2.342 -3.581 6.825 1.00 97.94 92 ALA A CA 1
ATOM 701 C C . ALA A 1 92 ? -2.498 -4.523 8.028 1.00 97.94 92 ALA A C 1
ATOM 703 O O . ALA A 1 92 ? -3.509 -4.450 8.713 1.00 97.94 92 ALA A O 1
ATOM 704 N N . GLU A 1 93 ? -1.489 -5.338 8.345 1.00 97.44 93 GLU A N 1
ATOM 705 C CA . GLU A 1 93 ? -1.498 -6.216 9.528 1.00 97.44 93 GLU A CA 1
ATOM 706 C C . GLU A 1 93 ? -1.688 -5.425 10.828 1.00 97.44 93 GLU A C 1
ATOM 708 O O . GLU A 1 93 ? -2.400 -5.866 11.725 1.00 97.44 93 GLU A O 1
ATOM 713 N N . LYS A 1 94 ? -1.075 -4.239 10.919 1.00 96.25 94 LYS A N 1
ATOM 714 C CA . LYS A 1 94 ? -1.182 -3.348 12.080 1.00 96.25 94 LYS A CA 1
ATOM 715 C C . LYS A 1 94 ? -2.541 -2.646 12.164 1.00 96.25 94 LYS A C 1
ATOM 717 O O . LYS A 1 94 ? -3.045 -2.458 13.263 1.00 96.25 94 LYS A O 1
ATOM 722 N N . CYS A 1 95 ? -3.083 -2.185 11.037 1.00 96.88 95 CYS A N 1
ATOM 723 C CA . CYS A 1 95 ? -4.141 -1.171 11.036 1.00 96.88 95 CYS A CA 1
ATOM 724 C C . CYS A 1 95 ? -5.495 -1.652 10.508 1.00 96.88 95 CYS A C 1
ATOM 726 O O . CYS A 1 95 ? -6.495 -0.994 10.776 1.00 96.88 95 CYS A O 1
ATOM 728 N N . ALA A 1 96 ? -5.561 -2.751 9.750 1.00 96.75 96 ALA A N 1
ATOM 729 C CA . ALA A 1 96 ? -6.784 -3.131 9.038 1.00 96.75 96 ALA A CA 1
ATOM 730 C C . ALA A 1 96 ? -7.960 -3.439 9.976 1.00 96.75 96 ALA A C 1
ATOM 732 O O . ALA A 1 96 ? -9.092 -3.127 9.627 1.00 96.75 96 ALA A O 1
ATOM 733 N N . ALA A 1 97 ? -7.701 -3.979 11.170 1.00 95.69 97 ALA A N 1
ATOM 734 C CA . ALA A 1 97 ? -8.737 -4.274 12.164 1.00 95.69 97 ALA A CA 1
ATOM 735 C C . ALA A 1 97 ? -9.457 -3.020 12.700 1.00 95.69 97 ALA A C 1
ATOM 737 O O . ALA A 1 97 ? -10.581 -3.110 13.184 1.00 95.69 97 ALA A O 1
ATOM 738 N N . GLU A 1 98 ? -8.822 -1.850 12.610 1.00 95.88 98 GLU A N 1
ATOM 739 C CA . GLU A 1 98 ? -9.384 -0.566 13.047 1.00 95.88 98 GLU A CA 1
ATOM 740 C C . GLU A 1 98 ? -10.070 0.199 11.901 1.00 95.88 98 GLU A C 1
ATOM 742 O O . GLU A 1 98 ? -10.659 1.259 12.120 1.00 95.88 98 GLU A O 1
ATOM 747 N N . VAL A 1 99 ? -9.992 -0.307 10.666 1.00 96.44 99 VAL A N 1
ATOM 748 C CA . VAL A 1 99 ? -10.643 0.318 9.512 1.00 96.44 99 VAL A CA 1
ATOM 749 C C . VAL A 1 99 ? -12.124 -0.078 9.481 1.00 96.44 99 VAL A C 1
ATOM 751 O O . VAL A 1 99 ? -12.439 -1.263 9.600 1.00 96.44 99 VAL A O 1
ATOM 754 N N . PRO A 1 100 ? -13.049 0.877 9.270 1.00 94.94 100 PRO A N 1
ATOM 755 C CA . PRO A 1 100 ? -14.467 0.572 9.113 1.00 94.94 100 PRO A CA 1
ATOM 756 C C . PRO A 1 100 ? -14.746 -0.464 8.011 1.00 94.94 100 PRO A C 1
ATOM 758 O O . PRO A 1 100 ? -14.109 -0.463 6.954 1.00 94.94 100 PRO A O 1
ATOM 761 N N . PHE A 1 101 ? -15.726 -1.340 8.250 1.00 94.56 101 PHE A N 1
ATOM 762 C CA . PHE A 1 101 ? -16.095 -2.442 7.350 1.00 94.56 101 PHE A CA 1
ATOM 763 C C . PHE A 1 101 ? -16.377 -1.986 5.909 1.00 94.56 101 PHE A C 1
ATOM 765 O O . PHE A 1 101 ? -15.905 -2.597 4.948 1.00 94.56 101 PHE A O 1
ATOM 772 N N . ASP A 1 102 ? -17.122 -0.893 5.758 1.00 95.69 102 ASP A N 1
ATOM 773 C CA . ASP A 1 102 ? -17.444 -0.264 4.478 1.00 95.69 102 ASP A CA 1
ATOM 774 C C . ASP A 1 102 ? -16.180 0.213 3.752 1.00 95.69 102 ASP A C 1
ATOM 776 O O . ASP A 1 102 ? -16.001 -0.072 2.566 1.00 95.69 102 ASP A O 1
ATOM 780 N N . GLN A 1 103 ? -15.253 0.855 4.467 1.00 96.69 103 GLN A N 1
ATOM 781 C CA . GLN A 1 103 ? -13.984 1.313 3.897 1.00 96.69 103 GLN A CA 1
ATOM 782 C C . GLN A 1 103 ? -13.086 0.149 3.460 1.00 96.69 103 GLN A C 1
ATOM 784 O O . GLN A 1 103 ? -12.499 0.216 2.378 1.00 96.69 103 GLN A O 1
ATOM 789 N N . LEU A 1 104 ? -13.025 -0.943 4.233 1.00 96.81 104 LEU A N 1
ATOM 790 C CA . LEU A 1 104 ? -12.320 -2.166 3.823 1.00 96.81 104 LEU A CA 1
ATOM 791 C C . LEU A 1 104 ? -12.933 -2.772 2.554 1.00 96.81 104 LEU A C 1
ATOM 793 O O . LEU A 1 104 ? -12.203 -3.128 1.628 1.00 96.81 104 LEU A O 1
ATOM 797 N N . GLY A 1 105 ? -14.265 -2.848 2.478 1.00 96.81 105 GLY A N 1
ATOM 798 C CA . GLY A 1 105 ? -14.967 -3.335 1.289 1.00 96.81 105 GLY A CA 1
ATOM 799 C C . GLY A 1 105 ? -14.696 -2.473 0.052 1.00 96.81 105 GLY A C 1
ATOM 800 O O . GLY A 1 105 ? -14.428 -2.999 -1.033 1.00 96.81 105 GLY A O 1
ATOM 801 N N . HIS A 1 106 ? -14.701 -1.146 0.212 1.00 97.88 106 HIS A N 1
ATOM 802 C CA . HIS A 1 106 ? -14.346 -0.209 -0.854 1.00 97.88 106 HIS A CA 1
ATOM 803 C C . HIS A 1 106 ? -12.900 -0.381 -1.320 1.00 97.88 106 HIS A C 1
ATOM 805 O O . HIS A 1 106 ? -12.665 -0.450 -2.528 1.00 97.88 106 HIS A O 1
ATOM 811 N N . LEU A 1 107 ? -11.954 -0.518 -0.389 1.00 97.94 107 LEU A N 1
ATOM 812 C CA . LEU A 1 107 ? -10.547 -0.748 -0.707 1.00 97.94 107 LEU A CA 1
ATOM 813 C C . LEU A 1 107 ? -10.348 -2.054 -1.483 1.00 97.94 107 LEU A C 1
ATOM 815 O O . LEU A 1 107 ? -9.700 -2.052 -2.527 1.00 97.94 107 LEU A O 1
ATOM 819 N N . LEU A 1 108 ? -10.923 -3.166 -1.015 1.00 98.00 108 LEU A N 1
ATOM 820 C CA . LEU A 1 108 ? -10.810 -4.463 -1.693 1.00 98.00 108 LEU A CA 1
ATOM 821 C C . LEU A 1 108 ? -11.343 -4.401 -3.128 1.00 98.00 108 LEU A C 1
ATOM 823 O O . LEU A 1 108 ? -10.705 -4.910 -4.054 1.00 98.00 108 LEU A O 1
ATOM 827 N N . ARG A 1 109 ? -12.480 -3.725 -3.327 1.00 97.75 109 ARG A N 1
ATOM 828 C CA . ARG A 1 109 ? -13.037 -3.488 -4.661 1.00 97.75 109 ARG A CA 1
ATOM 829 C C . ARG A 1 109 ? -12.106 -2.634 -5.522 1.00 97.75 109 ARG A C 1
ATOM 831 O O . ARG A 1 109 ? -11.892 -2.976 -6.682 1.00 97.75 109 ARG A O 1
ATOM 838 N N . GLU A 1 110 ? -11.563 -1.545 -4.982 1.00 98.06 110 GLU A N 1
ATOM 839 C CA . GLU A 1 110 ? -10.648 -0.665 -5.717 1.00 98.06 110 GLU A CA 1
ATOM 840 C C . GLU A 1 110 ? -9.376 -1.409 -6.146 1.00 98.06 110 GLU A C 1
ATOM 842 O O . GLU A 1 110 ? -8.996 -1.345 -7.315 1.00 98.06 110 GLU A O 1
ATOM 847 N N . LEU A 1 111 ? -8.759 -2.172 -5.239 1.00 97.25 111 LEU A N 1
ATOM 848 C CA . LEU A 1 111 ? -7.588 -2.995 -5.549 1.00 97.25 111 LEU A CA 1
ATOM 849 C C . LEU A 1 111 ? -7.902 -4.026 -6.639 1.00 97.25 111 LEU A C 1
ATOM 851 O O . LEU A 1 111 ? -7.106 -4.203 -7.562 1.00 97.25 111 LEU A O 1
ATOM 855 N N . GLY A 1 112 ? -9.074 -4.665 -6.571 1.00 95.69 112 GLY A N 1
ATOM 856 C CA . GLY A 1 112 ? -9.548 -5.575 -7.613 1.00 95.69 112 GLY A CA 1
ATOM 857 C C . GLY A 1 112 ? -9.647 -4.898 -8.982 1.00 95.69 112 GLY A C 1
ATOM 858 O O . GLY A 1 112 ? -9.162 -5.450 -9.966 1.00 95.69 112 GLY A O 1
ATOM 859 N N . ILE A 1 113 ? -10.205 -3.685 -9.043 1.00 96.81 113 ILE A N 1
ATOM 860 C CA . ILE A 1 113 ? -10.299 -2.896 -10.283 1.00 96.81 113 ILE A CA 1
ATOM 861 C C . ILE A 1 113 ? -8.904 -2.559 -10.822 1.00 96.81 113 ILE A C 1
ATOM 863 O O . ILE A 1 113 ? -8.641 -2.812 -11.995 1.00 96.81 113 ILE A O 1
ATOM 867 N N . ILE A 1 114 ? -7.998 -2.052 -9.976 1.00 95.81 114 ILE A N 1
ATOM 868 C CA . ILE A 1 114 ? -6.632 -1.669 -10.374 1.00 95.81 114 ILE A CA 1
ATOM 869 C C . ILE A 1 114 ? -5.913 -2.844 -11.053 1.00 95.81 114 ILE A C 1
ATOM 871 O O . ILE A 1 114 ? -5.388 -2.697 -12.158 1.00 95.81 114 ILE A O 1
ATOM 875 N N . TRP A 1 115 ? -5.918 -4.021 -10.422 1.00 92.94 115 TRP A N 1
ATOM 876 C CA . TRP A 1 115 ? -5.231 -5.198 -10.961 1.00 92.94 115 TRP A CA 1
ATOM 877 C C . TRP A 1 115 ? -5.956 -5.825 -12.152 1.00 92.94 115 TRP A C 1
ATOM 879 O O . TRP A 1 115 ? -5.304 -6.318 -13.074 1.00 92.94 115 TRP A O 1
ATOM 889 N N . TRP A 1 116 ? -7.290 -5.792 -12.174 1.00 93.19 116 TRP A N 1
ATOM 890 C CA . TRP A 1 116 ? -8.065 -6.281 -13.313 1.00 93.19 116 TRP A CA 1
ATOM 891 C C . TRP A 1 116 ? -7.820 -5.443 -14.572 1.00 93.19 116 TRP A C 1
ATOM 893 O O . TRP A 1 116 ? -7.591 -5.989 -15.655 1.00 93.19 116 TRP A O 1
ATOM 903 N N . GLU A 1 117 ? -7.816 -4.117 -14.435 1.00 94.81 117 GLU A N 1
ATOM 904 C CA . GLU A 1 117 ? -7.504 -3.203 -15.534 1.00 94.81 117 GLU A CA 1
ATOM 905 C C . GLU A 1 117 ? -6.066 -3.374 -16.023 1.00 94.81 117 GLU A C 1
ATOM 907 O O . GLU A 1 117 ? -5.846 -3.430 -17.234 1.00 94.81 117 GLU A O 1
ATOM 912 N N . ALA A 1 118 ? -5.111 -3.506 -15.096 1.00 92.69 118 ALA A N 1
ATOM 913 C CA . ALA A 1 118 ? -3.710 -3.770 -15.410 1.00 92.69 118 ALA A CA 1
ATOM 914 C C . ALA A 1 118 ? -3.559 -5.052 -16.233 1.00 92.69 118 ALA A C 1
ATOM 916 O O . ALA A 1 118 ? -2.986 -5.029 -17.318 1.00 92.69 118 ALA A O 1
ATOM 917 N N . ARG A 1 119 ? -4.167 -6.152 -15.773 1.00 90.69 119 ARG A N 1
ATOM 918 C CA . ARG A 1 119 ? -4.164 -7.438 -16.480 1.00 90.69 119 ARG A CA 1
ATOM 919 C C . ARG A 1 119 ? -4.787 -7.341 -17.872 1.00 90.69 119 ARG A C 1
ATOM 921 O O . ARG A 1 119 ? -4.262 -7.923 -18.811 1.00 90.69 119 ARG A O 1
ATOM 928 N N . THR A 1 120 ? -5.911 -6.640 -18.006 1.00 92.50 120 THR A N 1
ATOM 929 C CA . THR A 1 120 ? -6.644 -6.543 -19.283 1.00 92.50 120 THR A CA 1
ATOM 930 C C . THR A 1 120 ? -5.846 -5.784 -20.347 1.00 92.50 120 THR A C 1
ATOM 932 O O . THR A 1 120 ? -6.002 -6.045 -21.537 1.00 92.50 120 THR A O 1
ATOM 935 N N . LYS A 1 121 ? -4.995 -4.844 -19.923 1.00 91.88 121 LYS A N 1
ATOM 936 C CA . LYS A 1 121 ? -4.169 -4.003 -20.800 1.00 91.88 121 LYS A CA 1
ATOM 937 C C . LYS A 1 121 ? -2.710 -4.470 -20.883 1.00 91.88 121 LYS A C 1
ATOM 939 O O . LYS A 1 121 ? -1.912 -3.793 -21.524 1.00 91.88 121 LYS A O 1
ATOM 944 N N . ALA A 1 122 ? -2.361 -5.573 -20.220 1.00 90.00 122 ALA A N 1
ATOM 945 C CA . ALA A 1 122 ? -0.983 -6.021 -20.079 1.00 90.00 122 ALA A CA 1
ATOM 946 C C . ALA A 1 122 ? -0.398 -6.484 -21.417 1.00 90.00 122 ALA A C 1
ATOM 948 O O . ALA A 1 122 ? -1.012 -7.261 -22.149 1.00 90.00 122 ALA A O 1
ATOM 949 N N . THR A 1 123 ? 0.825 -6.048 -21.696 1.00 91.06 123 THR A N 1
ATOM 950 C CA . THR A 1 123 ? 1.702 -6.673 -22.690 1.00 91.06 123 THR A CA 1
ATOM 951 C C . THR A 1 123 ? 2.483 -7.827 -22.050 1.00 91.06 123 THR A C 1
ATOM 953 O O . THR A 1 123 ? 2.547 -7.929 -20.826 1.00 91.06 123 THR A O 1
ATOM 956 N N . GLU A 1 124 ? 3.137 -8.677 -22.847 1.00 86.44 124 GLU A N 1
ATOM 957 C CA . GLU A 1 124 ? 4.015 -9.743 -22.323 1.00 86.44 124 GLU A CA 1
ATOM 958 C C . GLU A 1 124 ? 5.078 -9.190 -21.359 1.00 86.44 124 GLU A C 1
ATOM 960 O O . GLU A 1 124 ? 5.280 -9.726 -20.272 1.00 86.44 124 GLU A O 1
ATOM 965 N N . SER A 1 125 ? 5.666 -8.038 -21.696 1.00 84.69 125 SER A N 1
ATOM 966 C CA . SER A 1 125 ? 6.659 -7.370 -20.848 1.00 84.69 125 SER A CA 1
ATOM 967 C C . SER A 1 125 ? 6.096 -6.847 -19.521 1.00 84.69 125 SER A C 1
ATOM 969 O O . SER A 1 125 ? 6.853 -6.623 -18.576 1.00 84.69 125 SER A O 1
ATOM 971 N N . ASP A 1 126 ? 4.787 -6.589 -19.446 1.00 88.00 126 ASP A N 1
ATOM 972 C CA . ASP A 1 126 ? 4.129 -6.172 -18.206 1.00 88.00 126 ASP A CA 1
ATOM 973 C C . ASP A 1 126 ? 3.850 -7.384 -17.312 1.00 88.00 126 ASP A C 1
ATOM 975 O O . ASP A 1 126 ? 4.008 -7.290 -16.097 1.00 88.00 126 ASP A O 1
ATOM 979 N N . ILE A 1 127 ? 3.503 -8.532 -17.905 1.00 84.06 127 ILE A N 1
ATOM 980 C CA . ILE A 1 127 ? 3.241 -9.782 -17.177 1.00 84.06 127 ILE A CA 1
ATOM 981 C C . ILE A 1 127 ? 4.487 -10.222 -16.402 1.00 84.06 127 ILE A C 1
ATOM 983 O O . ILE A 1 127 ? 4.396 -10.444 -15.196 1.00 84.06 127 ILE A O 1
ATOM 987 N N . GLU A 1 128 ? 5.657 -10.244 -17.049 1.00 83.94 128 GLU A N 1
ATOM 988 C CA . GLU A 1 128 ? 6.928 -10.583 -16.385 1.00 83.94 128 GLU A CA 1
ATOM 989 C C . GLU A 1 128 ? 7.232 -9.649 -15.201 1.00 83.94 128 GLU A C 1
ATOM 991 O O . GLU A 1 128 ? 7.751 -10.069 -14.165 1.00 83.94 128 GLU A O 1
ATOM 996 N N . ARG A 1 129 ? 6.873 -8.364 -15.317 1.00 85.69 129 ARG A N 1
ATOM 997 C CA . ARG A 1 129 ? 7.034 -7.388 -14.228 1.00 85.69 129 ARG A CA 1
ATOM 998 C C . ARG A 1 129 ? 6.041 -7.629 -13.090 1.00 85.69 129 ARG A C 1
ATOM 1000 O O . ARG A 1 129 ? 6.393 -7.436 -11.925 1.00 85.69 129 ARG A O 1
ATOM 1007 N N . TYR A 1 130 ? 4.815 -8.051 -13.393 1.00 89.19 130 TYR A N 1
ATOM 1008 C CA . TYR A 1 130 ? 3.791 -8.330 -12.383 1.00 89.19 130 TYR A CA 1
ATOM 1009 C C . TYR A 1 130 ? 4.122 -9.534 -11.502 1.00 89.19 130 TYR A C 1
ATOM 1011 O O . TYR A 1 130 ? 3.766 -9.513 -10.319 1.00 89.19 130 TYR A O 1
ATOM 1019 N N . ASP A 1 131 ? 4.884 -10.505 -12.005 1.00 89.75 131 ASP A N 1
ATOM 1020 C CA . ASP A 1 131 ? 5.344 -11.652 -11.211 1.00 89.75 131 ASP A CA 1
ATOM 1021 C C . ASP A 1 131 ? 6.145 -11.224 -9.971 1.00 89.75 131 ASP A C 1
ATOM 1023 O O . ASP A 1 131 ? 5.973 -11.787 -8.887 1.00 89.75 131 ASP A O 1
ATOM 1027 N N . ALA A 1 132 ? 6.948 -10.160 -10.077 1.00 90.94 132 ALA A N 1
ATOM 1028 C CA . ALA A 1 132 ? 7.712 -9.635 -8.944 1.00 90.94 132 ALA A CA 1
ATOM 1029 C C . ALA A 1 132 ? 6.825 -9.001 -7.853 1.00 90.94 132 ALA A C 1
ATOM 1031 O O . ALA A 1 132 ? 7.209 -8.964 -6.681 1.00 90.94 132 ALA A O 1
ATOM 1032 N N . TYR A 1 133 ? 5.634 -8.510 -8.209 1.00 92.25 133 TYR A N 1
ATOM 1033 C CA . TYR A 1 133 ? 4.677 -7.932 -7.260 1.00 92.25 133 TYR A CA 1
ATOM 1034 C C . TYR A 1 133 ? 3.709 -8.969 -6.682 1.00 92.25 133 TYR A C 1
ATOM 1036 O O . TYR A 1 133 ? 3.226 -8.790 -5.560 1.00 92.25 133 TYR A O 1
ATOM 1044 N N . ALA A 1 134 ? 3.445 -10.055 -7.415 1.00 91.31 134 ALA A N 1
ATOM 1045 C CA . ALA A 1 134 ? 2.459 -11.080 -7.083 1.00 91.31 134 ALA A CA 1
ATOM 1046 C C . ALA A 1 134 ? 2.483 -11.561 -5.616 1.00 91.31 134 ALA A C 1
ATOM 1048 O O . ALA A 1 134 ? 1.424 -11.515 -4.981 1.00 91.31 134 ALA A O 1
ATOM 1049 N N . PRO A 1 135 ? 3.628 -11.960 -5.016 1.00 92.12 135 PRO A N 1
ATOM 1050 C CA . PRO A 1 135 ? 3.629 -12.467 -3.642 1.00 92.12 135 PRO A CA 1
ATOM 1051 C C . PRO A 1 135 ? 3.203 -11.405 -2.621 1.00 92.12 135 PRO A C 1
ATOM 1053 O O . PRO A 1 135 ? 2.467 -11.700 -1.678 1.00 92.12 135 PRO A O 1
ATOM 1056 N N . HIS A 1 136 ? 3.622 -10.153 -2.810 1.00 93.25 136 HIS A N 1
ATOM 1057 C CA . HIS A 1 136 ? 3.294 -9.070 -1.885 1.00 93.25 136 HIS A CA 1
ATOM 1058 C C . HIS A 1 136 ? 1.864 -8.564 -2.078 1.00 93.25 136 HIS A C 1
ATOM 1060 O O . HIS A 1 136 ? 1.182 -8.275 -1.094 1.00 93.25 136 HIS A O 1
ATOM 1066 N N . THR A 1 137 ? 1.380 -8.521 -3.320 1.00 92.94 137 THR A N 1
ATOM 1067 C CA . THR A 1 137 ? -0.021 -8.212 -3.630 1.00 92.94 137 THR A CA 1
ATOM 1068 C C . THR A 1 137 ? -0.961 -9.263 -3.043 1.00 92.94 137 THR A C 1
ATOM 1070 O O . THR A 1 137 ? -1.957 -8.907 -2.414 1.00 92.94 137 THR A O 1
ATOM 1073 N N . ALA A 1 138 ? -0.634 -10.550 -3.187 1.00 94.19 138 ALA A N 1
ATOM 1074 C CA . ALA A 1 138 ? -1.406 -11.636 -2.586 1.00 94.19 138 ALA A CA 1
ATOM 1075 C C . ALA A 1 138 ? -1.428 -11.530 -1.054 1.00 94.19 138 ALA A C 1
ATOM 1077 O O . ALA A 1 138 ? -2.493 -11.649 -0.451 1.00 94.19 138 ALA A O 1
ATOM 1078 N N . GLY A 1 139 ? -0.279 -11.234 -0.434 1.00 95.56 139 GLY A N 1
ATOM 1079 C CA . GLY A 1 139 ? -0.191 -10.977 1.005 1.00 95.56 139 GLY A CA 1
ATOM 1080 C C . GLY A 1 139 ? -1.084 -9.817 1.451 1.00 95.56 139 GLY A C 1
ATOM 1081 O O . GLY A 1 139 ? -1.852 -9.965 2.398 1.00 95.56 139 GLY A O 1
ATOM 1082 N N . LEU A 1 140 ? -1.052 -8.691 0.732 1.00 96.56 140 LEU A N 1
ATOM 1083 C CA . LEU A 1 140 ? -1.879 -7.523 1.043 1.00 96.56 140 LEU A CA 1
ATOM 1084 C C . LEU A 1 140 ? -3.372 -7.851 0.945 1.00 96.56 140 LEU A C 1
ATOM 1086 O O . LEU A 1 140 ? -4.127 -7.572 1.875 1.00 96.56 140 LEU A O 1
ATOM 1090 N N . LEU A 1 141 ? -3.793 -8.469 -0.162 1.00 96.69 141 LEU A N 1
ATOM 1091 C CA . LEU A 1 141 ? -5.188 -8.850 -0.371 1.00 96.69 141 LEU A CA 1
ATOM 1092 C C . LEU A 1 141 ? -5.663 -9.837 0.693 1.00 96.69 141 LEU A C 1
ATOM 1094 O O . LEU A 1 141 ? -6.765 -9.668 1.206 1.00 96.69 141 LEU A O 1
ATOM 1098 N N . LEU A 1 142 ? -4.846 -10.830 1.049 1.00 97.12 142 LEU A N 1
ATOM 1099 C CA . LEU A 1 142 ? -5.184 -11.803 2.083 1.00 97.12 142 LEU A CA 1
ATOM 1100 C C . LEU A 1 142 ? -5.378 -11.132 3.448 1.00 97.12 142 LEU A C 1
ATOM 1102 O O . LEU A 1 142 ? -6.376 -11.398 4.118 1.00 97.12 142 LEU A O 1
ATOM 1106 N N . THR A 1 143 ? -4.458 -10.252 3.847 1.00 97.88 143 THR A N 1
ATOM 1107 C CA . THR A 1 143 ? -4.545 -9.520 5.119 1.00 97.88 143 THR A CA 1
ATOM 1108 C C . THR A 1 143 ? -5.804 -8.656 5.181 1.00 97.88 143 THR A C 1
ATOM 1110 O O . THR A 1 143 ? -6.545 -8.718 6.161 1.00 97.88 143 THR A O 1
ATOM 1113 N N . LEU A 1 144 ? -6.100 -7.908 4.115 1.00 97.88 144 LEU A N 1
ATOM 1114 C CA . LEU A 1 144 ? -7.295 -7.063 4.047 1.00 97.88 144 LEU A CA 1
ATOM 1115 C C . LEU A 1 144 ? -8.594 -7.884 4.032 1.00 97.88 144 LEU A C 1
ATOM 1117 O O . LEU A 1 144 ? -9.554 -7.514 4.703 1.00 97.88 144 LEU A O 1
ATOM 1121 N N . HIS A 1 145 ? -8.629 -9.016 3.317 1.00 97.06 145 HIS A N 1
ATOM 1122 C CA . HIS A 1 145 ? -9.799 -9.902 3.304 1.00 97.06 145 HIS A CA 1
ATOM 1123 C C . HIS A 1 145 ? -10.075 -10.517 4.677 1.00 97.06 145 HIS A C 1
ATOM 1125 O O . HIS A 1 145 ? -11.236 -10.611 5.065 1.00 97.06 145 HIS A O 1
ATOM 1131 N N . ARG A 1 146 ? -9.038 -10.916 5.425 1.00 97.56 146 ARG A N 1
ATOM 1132 C CA . ARG A 1 146 ? -9.209 -11.428 6.795 1.00 97.56 146 ARG A CA 1
ATOM 1133 C C . ARG A 1 146 ? -9.848 -10.380 7.701 1.00 97.56 146 ARG A C 1
ATOM 1135 O O . ARG A 1 146 ? -10.878 -10.668 8.301 1.00 97.56 146 ARG A O 1
ATOM 1142 N N . ALA A 1 147 ? -9.313 -9.158 7.701 1.00 97.00 147 ALA A N 1
ATOM 1143 C CA . ALA A 1 147 ? -9.878 -8.052 8.472 1.00 97.00 147 ALA A CA 1
ATOM 1144 C C . ALA A 1 147 ? -11.328 -7.734 8.059 1.00 97.00 147 ALA A C 1
ATOM 1146 O O . ALA A 1 147 ? -12.187 -7.517 8.910 1.00 97.00 147 ALA A O 1
ATOM 1147 N N . PHE A 1 148 ? -11.631 -7.768 6.757 1.00 96.69 148 PHE A N 1
ATOM 1148 C CA . PHE A 1 148 ? -12.989 -7.559 6.252 1.00 96.69 148 PHE A CA 1
ATOM 1149 C C . PHE A 1 148 ? -13.969 -8.629 6.751 1.00 96.69 148 PHE A C 1
ATOM 1151 O O . PHE A 1 148 ? -15.070 -8.301 7.191 1.00 96.69 148 PHE A O 1
ATOM 1158 N N . VAL A 1 149 ? -13.571 -9.904 6.715 1.00 95.75 149 VAL A N 1
ATOM 1159 C CA . VAL A 1 149 ? -14.391 -11.021 7.205 1.00 95.75 149 VAL A CA 1
ATOM 1160 C C . VAL A 1 149 ? -14.605 -10.923 8.717 1.00 95.75 149 VAL A C 1
ATOM 1162 O O . VAL A 1 149 ? -15.733 -11.076 9.179 1.00 95.75 149 VAL A O 1
ATOM 1165 N N . GLU A 1 150 ? -13.563 -10.616 9.488 1.00 94.25 150 GLU A N 1
ATOM 1166 C CA . GLU A 1 150 ? -13.662 -10.407 10.941 1.00 94.25 150 GLU A CA 1
ATOM 1167 C C . GLU A 1 150 ? -14.609 -9.248 11.296 1.00 94.25 150 GLU A C 1
ATOM 1169 O O . GLU A 1 150 ? -15.459 -9.380 12.186 1.00 94.25 150 GLU A O 1
ATOM 1174 N N . ALA A 1 151 ? -14.531 -8.137 10.560 1.00 92.81 151 ALA A N 1
ATOM 1175 C CA . ALA A 1 151 ? -15.450 -7.014 10.713 1.00 92.81 151 ALA A CA 1
ATOM 1176 C C . ALA A 1 151 ? -16.895 -7.400 10.338 1.00 92.81 151 ALA A C 1
ATOM 1178 O O . ALA A 1 151 ? -17.829 -7.051 11.063 1.00 92.81 151 ALA A O 1
ATOM 1179 N N . ALA A 1 152 ? -17.092 -8.180 9.267 1.00 91.56 152 ALA A N 1
ATOM 1180 C CA . ALA A 1 152 ? -18.409 -8.683 8.860 1.00 91.56 152 ALA A CA 1
ATOM 1181 C C . ALA A 1 152 ? -19.051 -9.561 9.943 1.00 91.56 152 ALA A C 1
ATOM 1183 O O . ALA A 1 152 ? -20.232 -9.402 10.266 1.00 91.56 152 ALA A O 1
ATOM 1184 N N . PHE A 1 153 ? -18.268 -10.475 10.524 1.00 91.31 153 PHE A N 1
ATOM 1185 C CA . PHE A 1 153 ? -18.713 -11.305 11.641 1.00 91.31 153 PHE A CA 1
ATOM 1186 C C . PHE A 1 153 ? -19.102 -10.448 12.844 1.00 91.31 153 PHE A C 1
ATOM 1188 O O . PHE A 1 153 ? -20.189 -10.627 13.389 1.00 91.31 153 PHE A O 1
ATOM 1195 N N . SER A 1 154 ? -18.262 -9.484 13.219 1.00 88.31 154 SER A N 1
ATOM 1196 C CA . SER A 1 154 ? -18.530 -8.596 14.356 1.00 88.31 154 SER A CA 1
ATOM 1197 C C . SER A 1 154 ? -19.833 -7.806 14.180 1.00 88.31 154 SER A C 1
ATOM 1199 O O . SER A 1 154 ? -20.606 -7.690 15.127 1.00 88.31 154 SER A O 1
ATOM 1201 N N . LEU A 1 155 ? -20.119 -7.334 12.961 1.00 86.69 155 LEU A N 1
ATOM 1202 C CA . LEU A 1 155 ? -21.372 -6.643 12.638 1.00 86.69 155 LEU A CA 1
ATOM 1203 C C . LEU A 1 155 ? -22.590 -7.578 12.638 1.00 86.69 155 LEU A C 1
ATOM 1205 O O . LEU A 1 155 ? -23.673 -7.184 13.068 1.00 86.69 155 LEU A O 1
ATOM 1209 N N . SER A 1 156 ? -22.419 -8.822 12.190 1.00 77.75 156 SER A N 1
ATOM 1210 C CA . SER A 1 156 ? -23.498 -9.822 12.155 1.00 77.75 156 SER A CA 1
ATOM 1211 C C . SER A 1 156 ? -23.923 -10.283 13.554 1.00 77.75 156 SER A C 1
ATOM 1213 O O . SER A 1 156 ? -25.065 -10.689 13.742 1.00 77.75 156 SER A O 1
ATOM 1215 N N . TYR A 1 157 ? -23.015 -10.214 14.533 1.00 62.09 157 TYR A N 1
ATOM 1216 C CA . TYR A 1 157 ? -23.273 -10.572 15.930 1.00 62.09 157 TYR A CA 1
ATOM 1217 C C . TYR A 1 157 ? -23.538 -9.372 16.843 1.00 62.09 157 TYR A C 1
ATOM 1219 O O . TYR A 1 157 ? -23.648 -9.569 18.053 1.00 62.09 157 TYR A O 1
ATOM 1227 N N . THR A 1 158 ? -23.645 -8.145 16.317 1.00 58.31 158 THR A N 1
ATOM 1228 C CA . THR A 1 158 ? -24.048 -7.003 17.149 1.00 58.31 158 THR A CA 1
ATOM 1229 C C . THR A 1 158 ? -25.454 -7.292 17.683 1.00 58.31 158 THR A C 1
ATOM 1231 O O . THR A 1 158 ? -26.384 -7.339 16.877 1.00 58.31 158 THR A O 1
ATOM 1234 N N . PRO A 1 159 ? -25.640 -7.538 18.996 1.00 54.06 159 PRO A N 1
ATOM 1235 C CA . PRO A 1 159 ? -26.959 -7.852 19.518 1.00 54.06 159 PRO A CA 1
ATOM 1236 C C . PRO A 1 159 ? -27.868 -6.664 19.219 1.00 54.06 159 PRO A C 1
ATOM 1238 O O . PRO A 1 159 ? -27.485 -5.518 19.480 1.00 54.06 159 PRO A O 1
ATOM 1241 N N . GLU A 1 160 ? -29.041 -6.935 18.643 1.00 48.69 160 GLU A N 1
ATOM 1242 C CA . GLU A 1 160 ? -30.097 -5.937 18.510 1.00 48.69 160 GLU A CA 1
ATOM 1243 C C . GLU A 1 160 ? -30.300 -5.321 19.896 1.00 48.69 160 GLU A C 1
ATOM 1245 O O . GLU A 1 160 ? -30.712 -5.999 20.839 1.00 48.69 160 GLU A O 1
ATOM 1250 N N . LYS A 1 161 ? -29.909 -4.054 20.059 1.00 48.25 161 LYS A N 1
ATOM 1251 C CA . LYS A 1 161 ? -30.190 -3.311 21.283 1.00 48.25 161 LYS A CA 1
ATOM 1252 C C . LYS A 1 161 ? -31.694 -3.047 21.301 1.00 48.25 161 LYS A C 1
ATOM 1254 O O . LYS A 1 161 ? -32.139 -2.051 20.733 1.00 48.25 161 LYS A O 1
ATOM 1259 N N . GLY A 1 162 ? -32.439 -3.996 21.865 1.00 39.84 162 GLY A N 1
ATOM 1260 C CA . GLY A 1 162 ? -33.809 -3.812 22.342 1.00 39.84 162 GLY A CA 1
ATOM 1261 C C . GLY A 1 162 ? -33.867 -2.949 23.593 1.00 39.84 162 GLY A C 1
ATOM 1262 O O . GLY A 1 162 ? -32.824 -2.813 24.276 1.00 39.84 162 GLY A O 1
#

Foldseek 3Di:
DDPLDPLVRLLVVLVVDDPVVLLVLLVVLQVVQLVQFADRDPVCPVVNLSSLSSNLSNDALSCLLVSLLVVLLCLLVRSGYLNSLQSSLSSLLVHLLVHALVSLVVSLVSSVVSVVVSVVPDDPVSVVSVVSNVVSSVSNNVSSVVSNVVNVVVVVPPPPPD

pLDDT: mean 90.69, std 11.9, range [32.03, 98.06]

Radius of gyration: 16.69 Å; chains: 1; bounding box: 57×28×45 Å